Protein AF-A0A3R6MAQ9-F1 (afdb_monomer_lite)

Radius of gyration: 13.48 Å; chains: 1; bounding box: 31×31×41 Å

Structure (mmCIF, N/CA/C/O backbone):
data_AF-A0A3R6MAQ9-F1
#
_entry.id   AF-A0A3R6MAQ9-F1
#
loop_
_atom_site.group_PDB
_atom_site.id
_atom_site.type_symbol
_atom_site.label_atom_id
_atom_site.label_alt_id
_atom_site.label_comp_id
_atom_site.label_asym_id
_atom_site.label_entity_id
_atom_site.label_seq_id
_atom_site.pdbx_PDB_ins_code
_atom_site.Cartn_x
_atom_site.Cartn_y
_atom_site.Cartn_z
_atom_site.occupancy
_atom_site.B_iso_or_equiv
_atom_site.auth_seq_id
_atom_site.auth_comp_id
_atom_site.auth_asym_id
_atom_site.auth_atom_id
_atom_site.pdbx_PDB_model_num
ATOM 1 N N . MET A 1 1 ? 9.618 -20.440 3.499 1.00 37.69 1 MET A N 1
ATOM 2 C CA . MET A 1 1 ? 8.647 -19.975 2.488 1.00 37.69 1 MET A CA 1
ATOM 3 C C . MET A 1 1 ? 7.376 -19.614 3.240 1.00 37.69 1 MET A C 1
ATOM 5 O O . MET A 1 1 ? 6.671 -20.523 3.655 1.00 37.69 1 MET A O 1
ATOM 9 N N . ASN A 1 2 ? 7.142 -18.332 3.538 1.00 42.88 2 ASN A N 1
ATOM 10 C CA . ASN A 1 2 ? 5.841 -17.920 4.070 1.00 42.88 2 ASN A CA 1
ATOM 11 C C . ASN A 1 2 ? 4.861 -18.001 2.903 1.00 42.88 2 ASN A C 1
ATOM 13 O O . ASN A 1 2 ? 4.994 -17.247 1.944 1.00 42.88 2 ASN A O 1
ATOM 17 N N . ALA A 1 3 ? 3.946 -18.968 2.948 1.00 46.88 3 ALA A N 1
ATOM 18 C CA . ALA A 1 3 ? 2.815 -18.993 2.039 1.00 46.88 3 ALA A CA 1
ATOM 19 C C . ALA A 1 3 ? 2.098 -17.642 2.170 1.00 46.88 3 ALA A C 1
ATOM 21 O O . ALA A 1 3 ? 1.687 -17.281 3.275 1.00 46.88 3 ALA A O 1
ATOM 22 N N . MET A 1 4 ? 2.016 -16.874 1.078 1.00 54.97 4 MET A N 1
ATOM 23 C CA . MET A 1 4 ? 1.184 -15.672 1.029 1.00 54.97 4 MET A CA 1
ATOM 24 C C . MET A 1 4 ? -0.220 -16.096 1.457 1.00 54.97 4 MET A C 1
ATOM 26 O O . MET A 1 4 ? -0.848 -16.923 0.794 1.00 54.97 4 MET A O 1
ATOM 30 N N . GLN A 1 5 ? -0.669 -15.614 2.618 1.00 55.84 5 GLN A N 1
ATOM 31 C CA . GLN A 1 5 ? -2.039 -15.845 3.061 1.00 55.84 5 GLN A CA 1
ATOM 32 C C . GLN A 1 5 ? -2.978 -15.295 1.976 1.00 55.84 5 GLN A C 1
ATOM 34 O O . GLN A 1 5 ? -2.653 -14.260 1.385 1.00 55.84 5 GLN A O 1
ATOM 39 N N . PRO A 1 6 ? -4.100 -15.974 1.671 1.00 61.19 6 PRO A N 1
ATOM 40 C CA . PRO A 1 6 ? -5.041 -15.476 0.678 1.00 61.19 6 PRO A CA 1
ATOM 41 C C . PRO A 1 6 ? -5.466 -14.044 1.043 1.00 61.19 6 PRO A C 1
ATOM 43 O O . PRO A 1 6 ? -5.559 -13.747 2.240 1.00 61.19 6 PRO A O 1
ATOM 46 N N . PRO A 1 7 ? -5.698 -13.163 0.048 1.00 61.91 7 PRO A N 1
ATOM 47 C CA . PRO A 1 7 ? -6.156 -11.802 0.298 1.00 61.91 7 PRO A CA 1
ATOM 48 C C . PRO A 1 7 ? -7.358 -11.832 1.241 1.00 61.91 7 PRO A C 1
ATOM 50 O O . PRO A 1 7 ? -8.357 -12.492 0.950 1.00 61.91 7 PRO A O 1
ATOM 53 N N . GLN A 1 8 ? -7.221 -11.182 2.394 1.00 80.31 8 GLN A N 1
ATOM 54 C CA . GLN A 1 8 ? -8.282 -11.126 3.396 1.00 80.31 8 GLN A CA 1
ATOM 55 C C . GLN A 1 8 ? -9.209 -9.951 3.075 1.00 80.31 8 GLN A C 1
ATOM 57 O O . GLN A 1 8 ? -8.795 -8.978 2.440 1.00 80.31 8 GLN A O 1
ATOM 62 N N . SER A 1 9 ? -10.464 -10.021 3.512 1.00 90.56 9 SER A N 1
ATOM 63 C CA . SER A 1 9 ? -11.360 -8.862 3.426 1.00 90.56 9 SER A CA 1
ATOM 64 C C . SER A 1 9 ? -10.815 -7.694 4.254 1.00 90.56 9 SER A C 1
ATOM 66 O O . SER A 1 9 ? -10.080 -7.882 5.231 1.00 90.56 9 SER A O 1
ATOM 68 N N . ILE A 1 10 ? -11.176 -6.465 3.879 1.00 92.88 10 ILE A N 1
ATOM 69 C CA . ILE A 1 10 ? -10.737 -5.259 4.595 1.00 92.88 10 ILE A CA 1
ATOM 70 C C . ILE A 1 10 ? -11.161 -5.335 6.071 1.00 92.88 10 ILE A C 1
ATOM 72 O O . ILE A 1 10 ? -10.398 -4.954 6.959 1.00 92.88 10 ILE A O 1
ATOM 76 N N . GLU A 1 11 ? -12.346 -5.872 6.345 1.00 93.69 11 GLU A N 1
ATOM 77 C CA . GLU A 1 11 ? -12.922 -6.059 7.675 1.00 93.69 11 GLU A CA 1
ATOM 78 C C . GLU A 1 11 ? -12.111 -7.042 8.529 1.00 93.69 11 GLU A C 1
ATOM 80 O O . GLU A 1 11 ? -11.821 -6.750 9.690 1.00 93.69 11 GLU A O 1
ATOM 85 N N . GLU A 1 12 ? -11.689 -8.175 7.963 1.00 93.62 12 GLU A N 1
ATOM 86 C CA . GLU A 1 12 ? -10.834 -9.148 8.659 1.00 93.62 12 GLU A CA 1
ATOM 87 C C . GLU A 1 12 ? -9.467 -8.555 8.996 1.00 93.62 12 GLU A C 1
ATOM 89 O O . GLU A 1 12 ? -8.946 -8.763 10.094 1.00 93.62 12 GLU A O 1
ATOM 94 N N . ILE A 1 13 ? -8.895 -7.779 8.072 1.00 95.31 13 ILE A N 1
ATOM 95 C CA . ILE A 1 13 ? -7.618 -7.098 8.294 1.00 95.31 13 ILE A CA 1
ATOM 96 C C . ILE A 1 13 ? -7.765 -6.095 9.434 1.00 95.31 13 ILE A C 1
ATOM 98 O O . ILE A 1 13 ? -6.958 -6.123 10.360 1.00 95.31 13 ILE A O 1
ATOM 102 N N . LYS A 1 14 ? -8.816 -5.263 9.410 1.00 95.12 14 LYS A N 1
ATOM 103 C CA . LYS A 1 14 ? -9.132 -4.294 10.474 1.00 95.12 14 LYS A CA 1
ATOM 104 C C . LYS A 1 14 ? -9.257 -4.961 11.837 1.00 95.12 14 LYS A C 1
ATOM 106 O O . LYS A 1 14 ? -8.664 -4.479 12.798 1.00 95.12 14 LYS A O 1
ATOM 111 N N . ALA A 1 15 ? -9.992 -6.070 11.912 1.00 93.81 15 ALA A N 1
ATOM 112 C CA . ALA A 1 15 ? -10.178 -6.825 13.148 1.00 93.81 15 ALA A CA 1
ATOM 113 C C . ALA A 1 15 ? -8.862 -7.415 13.688 1.00 93.81 15 ALA A C 1
ATOM 115 O O . ALA A 1 15 ? -8.724 -7.610 14.894 1.00 93.81 15 ALA A O 1
ATOM 116 N N . GLY A 1 16 ? -7.892 -7.683 12.809 1.00 93.12 16 GLY A N 1
ATOM 117 C CA . GLY A 1 16 ? -6.568 -8.186 13.165 1.00 93.12 16 GLY A CA 1
ATOM 118 C C . GLY A 1 16 ? -5.528 -7.116 13.514 1.00 93.12 16 GLY A C 1
ATOM 119 O O . GLY A 1 16 ? -4.411 -7.483 13.886 1.00 93.12 16 GLY A O 1
ATOM 120 N N . LEU A 1 17 ? -5.838 -5.820 13.386 1.00 96.88 17 LEU A N 1
ATOM 121 C CA . LEU A 1 17 ? -4.889 -4.755 13.717 1.00 96.88 17 LEU A CA 1
ATOM 122 C C . LEU A 1 17 ? -4.772 -4.566 15.230 1.00 96.88 17 LEU A C 1
ATOM 124 O O . LEU A 1 17 ? -5.760 -4.533 15.961 1.00 96.88 17 LEU A O 1
ATOM 128 N N . GLU A 1 18 ? -3.543 -4.357 15.703 1.00 97.31 18 GLU A N 1
ATOM 129 C CA . GLU A 1 18 ? -3.305 -3.985 17.094 1.00 97.31 18 GLU A CA 1
ATOM 130 C C . GLU A 1 18 ? -3.995 -2.649 17.394 1.00 97.31 18 GLU A C 1
ATOM 132 O O . GLU A 1 18 ? -3.856 -1.684 16.636 1.00 97.31 18 GLU A O 1
ATOM 137 N N . THR A 1 19 ? -4.679 -2.557 18.529 1.00 96.62 19 THR A N 1
ATOM 138 C CA . THR A 1 19 ? -5.332 -1.328 18.985 1.00 96.62 19 THR A CA 1
ATOM 139 C C . THR A 1 19 ? -4.575 -0.686 20.150 1.00 96.62 19 THR A C 1
ATOM 141 O O . THR A 1 19 ? -3.642 -1.238 20.753 1.00 96.62 19 THR A O 1
ATOM 144 N N . THR A 1 20 ? -4.912 0.569 20.407 1.00 95.44 20 THR A N 1
ATOM 145 C CA . THR A 1 20 ? -4.504 1.325 21.591 1.00 95.44 20 THR A CA 1
ATOM 146 C C . THR A 1 20 ? -5.498 1.086 22.724 1.00 95.44 20 THR A C 1
ATOM 148 O O . THR A 1 20 ? -6.622 0.649 22.492 1.00 95.44 20 THR A O 1
ATOM 151 N N . GLU A 1 21 ? -5.126 1.453 23.948 1.00 92.50 21 GLU A N 1
ATOM 152 C CA . GLU A 1 21 ? -6.014 1.376 25.121 1.00 92.50 21 GLU A CA 1
ATOM 153 C C . GLU A 1 21 ? -7.313 2.186 24.953 1.00 92.50 21 GLU A C 1
ATOM 155 O O . GLU A 1 21 ? -8.321 1.886 25.580 1.00 92.50 21 GLU A O 1
ATOM 160 N N . LYS A 1 22 ? -7.306 3.195 24.070 1.00 92.44 22 LYS A N 1
ATOM 161 C CA . LYS A 1 22 ? -8.465 4.041 23.747 1.00 92.44 22 LYS A CA 1
ATOM 162 C C . LYS A 1 22 ? -9.298 3.512 22.570 1.00 92.44 22 LYS A C 1
ATOM 164 O O . LYS A 1 22 ? -10.165 4.224 22.077 1.00 92.44 22 LYS A O 1
ATOM 169 N N . GLY A 1 23 ? -9.005 2.310 22.071 1.00 90.19 23 GLY A N 1
ATOM 170 C CA . GLY A 1 23 ? -9.726 1.669 20.965 1.00 90.19 23 GLY A CA 1
ATOM 171 C C . GLY A 1 23 ? -9.315 2.114 19.556 1.00 90.19 23 GLY A C 1
ATOM 172 O O . GLY A 1 23 ? -9.725 1.485 18.587 1.00 90.19 23 GLY A O 1
ATOM 173 N N . GLY A 1 24 ? -8.475 3.144 19.406 1.00 93.62 24 GLY A N 1
ATOM 174 C CA . GLY A 1 24 ? -7.939 3.541 18.097 1.00 93.62 24 GLY A CA 1
ATOM 175 C C . GLY A 1 24 ? -6.887 2.559 17.575 1.00 93.62 24 GLY A C 1
ATOM 176 O O . GLY A 1 24 ? -6.200 1.917 18.374 1.00 93.62 24 GLY A O 1
ATOM 177 N N . VAL A 1 25 ? -6.716 2.471 16.253 1.00 97.00 25 VAL A N 1
ATOM 178 C CA . VAL A 1 25 ? -5.698 1.609 15.626 1.00 97.00 25 VAL A CA 1
ATOM 179 C C . VAL A 1 25 ? -4.297 2.062 16.032 1.00 97.00 25 VAL A C 1
ATOM 181 O O . VAL A 1 25 ? -3.933 3.242 15.950 1.00 97.00 25 VAL A O 1
ATOM 184 N N . ARG A 1 26 ? -3.482 1.112 16.496 1.00 97.69 26 ARG A N 1
ATOM 185 C CA . ARG A 1 26 ? -2.103 1.375 16.892 1.00 97.69 26 ARG A CA 1
ATOM 186 C C . ARG A 1 26 ? -1.289 1.740 15.660 1.00 97.69 26 ARG A C 1
ATOM 188 O O . ARG A 1 26 ? -1.195 0.984 14.698 1.00 97.69 26 ARG A O 1
ATOM 195 N N . GLN A 1 27 ? -0.614 2.877 15.735 1.00 97.44 27 GLN A N 1
ATOM 196 C CA . GLN A 1 27 ? 0.342 3.294 14.719 1.00 97.44 27 GLN A CA 1
ATOM 197 C C . GLN A 1 27 ? 1.621 2.465 14.893 1.00 97.44 27 GLN A C 1
ATOM 199 O O . GLN A 1 27 ? 2.538 2.902 15.582 1.00 97.44 27 GLN A O 1
ATOM 204 N N . SER A 1 28 ? 1.693 1.245 14.365 1.00 97.62 28 SER A N 1
ATOM 205 C CA . SER A 1 28 ? 2.883 0.381 14.435 1.00 97.62 28 SER A CA 1
ATOM 206 C C . SER A 1 28 ? 3.347 -0.017 13.034 1.00 97.62 28 SER A C 1
ATOM 208 O O . SER A 1 28 ? 2.538 -0.118 12.114 1.00 97.62 28 SER A O 1
ATOM 210 N N . ILE A 1 29 ? 4.655 -0.263 12.868 1.00 97.94 29 ILE A N 1
ATOM 211 C CA . ILE A 1 29 ? 5.183 -0.834 11.614 1.00 97.94 29 ILE A CA 1
ATOM 212 C C . ILE A 1 29 ? 4.503 -2.181 11.352 1.00 97.94 29 ILE A C 1
ATOM 214 O O . ILE A 1 29 ? 4.152 -2.474 10.220 1.00 97.94 29 ILE A O 1
ATOM 218 N N . ARG A 1 30 ? 4.244 -2.968 12.408 1.00 97.75 30 ARG A N 1
ATOM 219 C CA . ARG A 1 30 ? 3.547 -4.253 12.305 1.00 97.75 30 ARG A CA 1
ATOM 220 C C . ARG A 1 30 ? 2.154 -4.114 11.691 1.00 97.75 30 ARG A C 1
ATOM 222 O O . ARG A 1 30 ? 1.857 -4.856 10.768 1.00 97.75 30 ARG A O 1
ATOM 229 N N . ASN A 1 31 ? 1.339 -3.163 12.147 1.00 97.69 31 ASN A N 1
ATOM 230 C CA . ASN A 1 31 ? 0.019 -2.931 11.559 1.00 97.69 31 ASN A CA 1
ATOM 231 C C . ASN A 1 31 ? 0.119 -2.487 10.096 1.00 97.69 31 ASN A C 1
ATOM 233 O O . ASN A 1 31 ? -0.618 -2.999 9.259 1.00 97.69 31 ASN A O 1
ATOM 237 N N . CYS A 1 32 ? 1.066 -1.599 9.775 1.00 98.00 32 CYS A N 1
ATOM 238 C CA . CYS A 1 32 ? 1.309 -1.188 8.391 1.00 98.00 32 CYS A CA 1
ATOM 239 C C . CYS A 1 32 ? 1.702 -2.391 7.515 1.00 98.00 32 CYS A C 1
ATOM 241 O O . CYS A 1 32 ? 1.145 -2.569 6.437 1.00 98.00 32 CYS A O 1
ATOM 243 N N . LEU A 1 33 ? 2.603 -3.256 7.996 1.00 97.44 33 LEU A N 1
ATOM 244 C CA . LEU A 1 33 ? 3.002 -4.490 7.311 1.00 97.44 33 LEU A CA 1
ATOM 245 C C . LEU A 1 33 ? 1.820 -5.431 7.093 1.00 97.44 33 LEU A C 1
ATOM 247 O O . LEU A 1 33 ? 1.646 -5.917 5.982 1.00 97.44 33 LEU A O 1
ATOM 251 N N . THR A 1 34 ? 0.992 -5.656 8.118 1.00 96.62 34 THR A N 1
ATOM 252 C CA . THR A 1 34 ? -0.209 -6.493 7.997 1.00 96.62 34 THR A CA 1
ATOM 253 C C . THR A 1 34 ? -1.106 -5.994 6.869 1.00 96.62 34 THR A C 1
ATOM 255 O O . THR A 1 34 ? -1.552 -6.800 6.057 1.00 96.62 34 THR A O 1
ATOM 258 N N . VAL A 1 35 ? -1.326 -4.678 6.772 1.00 97.12 35 VAL A N 1
ATOM 259 C CA . VAL A 1 35 ? -2.103 -4.092 5.674 1.00 97.12 35 VAL A CA 1
ATOM 260 C C . VAL A 1 35 ? -1.403 -4.321 4.334 1.00 97.12 35 VAL A C 1
ATOM 262 O O . VAL A 1 35 ? -1.982 -4.956 3.461 1.00 97.12 35 VAL A O 1
ATOM 265 N N . PHE A 1 36 ? -0.139 -3.920 4.173 1.00 96.44 36 PHE A N 1
ATOM 266 C CA . PHE A 1 36 ? 0.577 -4.095 2.901 1.00 96.44 36 PHE A CA 1
ATOM 267 C C . PHE A 1 36 ? 0.713 -5.554 2.449 1.00 96.44 36 PHE A C 1
ATOM 269 O O . PHE A 1 36 ? 0.842 -5.800 1.255 1.00 96.44 36 PHE A O 1
ATOM 276 N N . GLN A 1 37 ? 0.701 -6.522 3.367 1.00 95.00 37 GLN A N 1
ATOM 277 C CA . GLN A 1 37 ? 0.832 -7.943 3.043 1.00 95.00 37 GLN A CA 1
ATOM 278 C C . GLN A 1 37 ? -0.509 -8.623 2.752 1.00 95.00 37 GLN A C 1
ATOM 280 O O . GLN A 1 37 ? -0.529 -9.603 2.007 1.00 95.00 37 GLN A O 1
ATOM 285 N N . ARG A 1 38 ? -1.618 -8.150 3.331 1.00 94.81 38 ARG A N 1
ATOM 286 C CA . ARG A 1 38 ? -2.905 -8.870 3.297 1.00 94.81 38 ARG A CA 1
ATOM 287 C C . ARG A 1 38 ? -4.019 -8.145 2.566 1.00 94.81 38 ARG A C 1
ATOM 289 O O . ARG A 1 38 ? -4.958 -8.804 2.127 1.00 94.81 38 ARG A O 1
ATOM 296 N N . ASP A 1 39 ? -3.916 -6.826 2.442 1.00 95.56 39 ASP A N 1
ATOM 297 C CA . ASP A 1 39 ? -4.893 -6.014 1.729 1.00 95.56 39 ASP A CA 1
ATOM 298 C C . ASP A 1 39 ? -4.971 -6.455 0.256 1.00 95.56 39 ASP A C 1
ATOM 300 O O . ASP A 1 39 ? -3.934 -6.626 -0.393 1.00 95.56 39 ASP A O 1
ATOM 304 N N . PRO A 1 40 ? -6.177 -6.659 -0.296 1.00 92.69 40 PRO A N 1
ATOM 305 C CA . PRO A 1 40 ? -6.335 -7.173 -1.654 1.00 92.69 40 PRO A CA 1
ATOM 306 C C . PRO A 1 40 ? -5.746 -6.233 -2.716 1.00 92.69 40 PRO A C 1
ATOM 308 O O . PRO A 1 40 ? -5.177 -6.684 -3.717 1.00 92.69 40 PRO A O 1
ATOM 311 N N . LEU A 1 41 ? -5.819 -4.925 -2.481 1.00 93.75 41 LEU A N 1
ATOM 312 C CA . LEU A 1 41 ? -5.287 -3.892 -3.354 1.00 93.75 41 LEU A CA 1
ATOM 313 C C . LEU A 1 41 ? -3.769 -3.762 -3.213 1.00 93.75 41 LEU A C 1
ATOM 315 O O . LEU A 1 41 ? -3.089 -3.637 -4.222 1.00 93.75 41 LEU A O 1
ATOM 319 N N . LEU A 1 42 ? -3.207 -3.869 -2.009 1.00 95.25 42 LEU A N 1
ATOM 320 C CA . LEU A 1 42 ? -1.793 -3.575 -1.738 1.00 95.25 42 LEU A CA 1
ATOM 321 C C . LEU A 1 42 ? -0.881 -4.810 -1.690 1.00 95.25 42 LEU A C 1
ATOM 323 O O . LEU A 1 42 ? 0.312 -4.683 -1.960 1.00 95.25 42 LEU A O 1
ATOM 327 N N . SER A 1 43 ? -1.414 -6.006 -1.422 1.00 94.50 43 SER A N 1
ATOM 328 C CA . SER A 1 43 ? -0.625 -7.241 -1.273 1.00 94.50 43 SER A CA 1
ATOM 329 C C . SER A 1 43 ? 0.189 -7.573 -2.523 1.00 94.50 43 SER A C 1
ATOM 331 O O . SER A 1 43 ? -0.368 -7.820 -3.593 1.00 94.50 43 SER A O 1
ATOM 333 N N . GLY A 1 44 ? 1.518 -7.540 -2.410 1.00 93.62 44 GLY A N 1
ATOM 334 C CA . GLY A 1 44 ? 2.426 -7.744 -3.544 1.00 93.62 44 GLY A CA 1
ATOM 335 C C . GLY A 1 44 ? 2.435 -6.593 -4.559 1.00 93.62 44 GLY A C 1
ATOM 336 O O . GLY A 1 44 ? 2.910 -6.774 -5.675 1.00 93.62 44 GLY A O 1
ATOM 337 N N . ALA A 1 45 ? 1.889 -5.419 -4.217 1.00 95.75 45 ALA A N 1
ATOM 338 C CA . ALA A 1 45 ? 1.872 -4.270 -5.123 1.00 95.75 45 ALA A CA 1
ATOM 339 C C . ALA A 1 45 ? 3.226 -3.598 -5.241 1.00 95.75 45 ALA A C 1
ATOM 341 O O . ALA A 1 45 ? 3.529 -3.046 -6.290 1.00 95.75 45 ALA A O 1
ATOM 342 N N . ILE A 1 46 ? 3.988 -3.587 -4.151 1.00 96.81 46 ILE A N 1
ATOM 343 C CA . ILE A 1 46 ? 5.219 -2.818 -4.033 1.00 96.81 46 ILE A CA 1
ATOM 344 C C . ILE A 1 46 ? 6.390 -3.788 -4.026 1.00 96.81 46 ILE A C 1
ATOM 346 O O . ILE A 1 46 ? 6.428 -4.707 -3.205 1.00 96.81 46 ILE A O 1
ATOM 350 N N . ALA A 1 47 ? 7.342 -3.555 -4.922 1.00 97.62 47 ALA A N 1
ATOM 351 C CA . ALA A 1 47 ? 8.522 -4.378 -5.119 1.00 97.62 47 ALA A CA 1
ATOM 352 C C . ALA A 1 47 ? 9.767 -3.507 -5.276 1.00 97.62 47 ALA A C 1
ATOM 354 O O . ALA A 1 47 ? 9.710 -2.401 -5.809 1.00 97.62 47 ALA A O 1
ATOM 355 N N . TYR A 1 48 ? 10.904 -3.991 -4.795 1.00 98.06 48 TYR A N 1
ATOM 356 C CA . TYR A 1 48 ? 12.187 -3.330 -4.979 1.00 98.06 48 TYR A CA 1
ATOM 357 C C . TYR A 1 48 ? 12.840 -3.814 -6.276 1.00 98.06 48 TYR A C 1
ATOM 359 O O . TYR A 1 48 ? 13.098 -5.004 -6.436 1.00 98.06 48 TYR A O 1
ATOM 367 N N . ASN A 1 49 ? 13.098 -2.883 -7.186 1.00 97.31 49 ASN A N 1
ATOM 368 C CA . ASN A 1 49 ? 13.782 -3.113 -8.448 1.00 97.31 49 ASN A CA 1
ATOM 369 C C . ASN A 1 49 ? 15.293 -3.022 -8.227 1.00 97.31 49 ASN A C 1
ATOM 371 O O . ASN A 1 49 ? 15.839 -1.928 -8.037 1.00 97.31 49 ASN A O 1
ATOM 375 N N . ILE A 1 50 ? 15.967 -4.172 -8.269 1.00 96.56 50 ILE A N 1
ATOM 376 C CA . ILE A 1 50 ? 17.407 -4.264 -7.989 1.00 96.56 50 ILE A CA 1
ATOM 377 C C . ILE A 1 50 ? 18.270 -3.616 -9.079 1.00 96.56 50 ILE A C 1
ATOM 379 O O . ILE A 1 50 ? 19.421 -3.276 -8.819 1.00 96.56 50 ILE A O 1
ATOM 383 N N . LEU A 1 51 ? 17.739 -3.452 -10.295 1.00 96.88 51 LEU A N 1
ATOM 384 C CA . LEU A 1 51 ? 18.477 -2.892 -11.429 1.00 96.88 51 LEU A CA 1
ATOM 385 C C . LEU A 1 51 ? 18.528 -1.366 -11.375 1.00 96.88 51 LEU A C 1
ATOM 387 O O . LEU A 1 51 ? 19.512 -0.766 -11.803 1.00 96.88 51 LEU A O 1
ATOM 391 N N . THR A 1 52 ? 17.467 -0.738 -10.869 1.00 96.06 52 THR A N 1
ATOM 392 C CA . THR A 1 52 ? 17.361 0.726 -10.804 1.00 96.06 52 THR A CA 1
ATOM 393 C C . THR A 1 52 ? 17.538 1.296 -9.403 1.00 96.06 52 THR A C 1
ATOM 395 O O . THR A 1 52 ? 17.538 2.517 -9.272 1.00 96.06 52 THR A O 1
ATOM 398 N N . ASP A 1 53 ? 17.635 0.444 -8.376 1.00 95.56 53 ASP A N 1
ATOM 399 C CA . ASP A 1 53 ? 17.642 0.835 -6.958 1.00 95.56 53 ASP A CA 1
ATOM 400 C C . ASP A 1 53 ? 16.407 1.685 -6.591 1.00 95.56 53 ASP A C 1
ATOM 402 O O . ASP A 1 53 ? 16.483 2.744 -5.966 1.00 95.56 53 ASP A O 1
ATOM 406 N N . ARG A 1 54 ? 15.227 1.255 -7.061 1.00 96.25 54 ARG A N 1
ATOM 407 C CA . ARG A 1 54 ? 13.949 1.960 -6.847 1.00 96.25 54 ARG A CA 1
ATOM 408 C C . ARG A 1 54 ? 12.888 1.024 -6.306 1.00 96.25 54 ARG A C 1
ATOM 410 O O . ARG A 1 54 ? 12.948 -0.186 -6.490 1.00 96.25 54 ARG A O 1
ATOM 417 N N . LYS A 1 55 ? 11.892 1.605 -5.641 1.00 97.56 55 LYS A N 1
ATOM 418 C CA . LYS A 1 55 ? 10.657 0.902 -5.296 1.00 97.56 55 LYS A CA 1
ATOM 419 C C . LYS A 1 55 ? 9.670 1.127 -6.432 1.00 97.56 55 LYS A C 1
ATOM 421 O O . LYS A 1 55 ? 9.413 2.273 -6.789 1.00 97.56 55 LYS A O 1
ATOM 426 N N . ASP A 1 56 ? 9.115 0.054 -6.959 1.00 97.50 56 ASP A N 1
ATOM 427 C CA . ASP A 1 56 ? 8.105 0.082 -8.002 1.00 97.50 56 ASP A CA 1
ATOM 428 C C . ASP A 1 56 ? 6.766 -0.372 -7.435 1.00 97.50 56 ASP A C 1
ATOM 430 O O . ASP A 1 56 ? 6.697 -1.236 -6.560 1.00 97.50 56 ASP A O 1
ATOM 434 N N . ILE A 1 57 ? 5.693 0.199 -7.969 1.00 96.62 57 ILE A N 1
ATOM 435 C CA . ILE A 1 57 ? 4.345 -0.332 -7.811 1.00 96.62 57 ILE A CA 1
ATOM 436 C C . ILE A 1 57 ? 4.041 -1.122 -9.089 1.00 96.62 57 ILE A C 1
ATOM 438 O O . ILE A 1 57 ? 3.865 -0.546 -10.166 1.00 96.62 57 ILE A O 1
ATOM 442 N N . ILE A 1 58 ? 4.029 -2.446 -8.956 1.00 94.69 58 ILE A N 1
ATOM 443 C CA . ILE A 1 58 ? 4.019 -3.430 -10.048 1.00 94.69 58 ILE A CA 1
ATOM 444 C C . ILE A 1 58 ? 2.623 -3.976 -10.372 1.00 94.69 58 ILE A C 1
ATOM 446 O O . ILE A 1 58 ? 2.473 -4.808 -11.264 1.00 94.69 58 ILE A O 1
ATOM 450 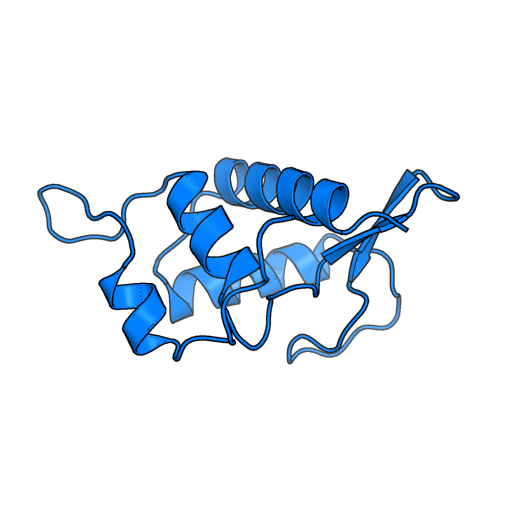N N . LYS A 1 59 ? 1.586 -3.504 -9.670 1.00 92.56 59 LYS A N 1
ATOM 451 C CA . LYS A 1 59 ? 0.185 -3.818 -9.974 1.00 92.56 59 LYS A CA 1
ATOM 452 C C . LYS A 1 59 ? -0.714 -2.587 -9.807 1.00 92.56 59 LYS A C 1
ATOM 454 O O . LYS A 1 59 ? -0.336 -1.656 -9.096 1.00 92.56 59 LYS A O 1
ATOM 459 N N . PRO A 1 60 ? -1.906 -2.564 -10.426 1.00 91.31 60 PRO A N 1
ATOM 460 C CA . PRO A 1 60 ? -2.863 -1.479 -10.230 1.00 91.31 60 PRO A CA 1
ATOM 461 C C . PRO A 1 60 ? -3.331 -1.395 -8.770 1.00 91.31 60 PRO A C 1
ATOM 463 O O . PRO A 1 60 ? -3.770 -2.396 -8.208 1.00 91.31 60 PRO A O 1
ATOM 466 N N . ILE A 1 61 ? -3.276 -0.196 -8.180 1.00 91.50 61 ILE A N 1
ATOM 467 C CA . ILE A 1 61 ? -3.685 0.067 -6.786 1.00 91.50 61 ILE A CA 1
ATOM 468 C C . ILE A 1 61 ? -4.812 1.108 -6.674 1.00 91.50 61 ILE A C 1
ATOM 470 O O . ILE A 1 61 ? -4.890 1.867 -5.718 1.00 91.50 61 ILE A O 1
ATOM 474 N N . GLY A 1 62 ? -5.703 1.146 -7.669 1.00 87.19 62 GLY A N 1
ATOM 475 C CA . GLY A 1 62 ? -6.959 1.908 -7.608 1.00 87.19 62 GLY A CA 1
ATOM 476 C C . GLY A 1 62 ? -6.878 3.381 -8.022 1.00 87.19 62 GLY A C 1
ATOM 477 O O . GLY A 1 62 ? -7.918 3.988 -8.258 1.00 87.19 62 GLY A O 1
ATOM 478 N N . PHE A 1 63 ? -5.680 3.943 -8.194 1.00 89.88 63 PHE A N 1
ATOM 479 C CA . PHE A 1 63 ? -5.480 5.287 -8.743 1.00 89.88 63 PHE A CA 1
ATOM 480 C C . PHE A 1 63 ? -4.620 5.275 -10.011 1.00 89.88 63 PHE A C 1
ATOM 482 O O . PHE A 1 63 ? -3.860 4.337 -10.268 1.00 89.88 63 PHE A O 1
ATOM 489 N N . HIS A 1 64 ? -4.783 6.313 -10.835 1.00 89.56 64 HIS A N 1
ATOM 490 C CA . HIS A 1 64 ? -4.071 6.447 -12.102 1.00 89.56 64 HIS A CA 1
ATOM 491 C C . HIS A 1 64 ? -2.593 6.783 -11.877 1.00 89.56 64 HIS A C 1
ATOM 493 O O . HIS A 1 64 ? -2.262 7.596 -11.015 1.00 89.56 64 HIS A O 1
ATOM 499 N N . ARG A 1 65 ? -1.715 6.163 -12.671 1.00 93.00 65 ARG A N 1
ATOM 500 C CA . ARG A 1 65 ? -0.261 6.324 -12.594 1.00 93.00 65 ARG A CA 1
ATOM 501 C C . ARG A 1 65 ? 0.340 6.343 -13.993 1.00 93.00 65 ARG A C 1
ATOM 503 O O . ARG A 1 65 ? -0.080 5.574 -14.853 1.00 93.00 65 ARG A O 1
ATOM 510 N N . GLU A 1 66 ? 1.359 7.175 -14.179 1.00 87.9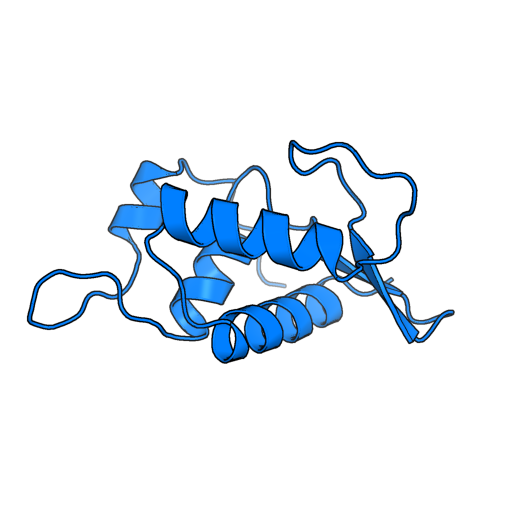4 66 GLU A N 1
ATOM 511 C CA . GLU A 1 66 ? 2.089 7.311 -15.449 1.00 87.94 66 GLU A CA 1
ATOM 512 C C . GLU A 1 66 ? 3.408 6.519 -15.475 1.00 87.94 66 GLU A C 1
ATOM 514 O O . GLU A 1 66 ? 3.984 6.292 -16.535 1.00 87.94 66 GLU A O 1
ATOM 519 N N . SER A 1 67 ? 3.902 6.097 -14.308 1.00 91.94 67 SER A N 1
ATOM 520 C CA . SER A 1 67 ? 5.195 5.429 -14.133 1.00 91.94 67 SER A CA 1
ATOM 521 C C . SER A 1 67 ? 5.060 4.228 -13.207 1.00 91.94 67 SER A C 1
ATOM 523 O O . SER A 1 67 ? 4.186 4.201 -12.345 1.00 91.94 67 SER A O 1
ATOM 525 N N . THR A 1 68 ? 5.941 3.240 -13.358 1.00 93.44 68 THR A N 1
ATOM 526 C CA . THR A 1 68 ? 6.052 2.107 -12.430 1.00 93.44 68 THR A CA 1
ATOM 527 C C . THR A 1 68 ? 6.712 2.521 -11.119 1.00 93.44 68 THR A C 1
ATOM 529 O O . THR A 1 68 ? 6.250 2.101 -10.057 1.00 93.44 68 THR A O 1
ATOM 532 N N . ALA A 1 69 ? 7.711 3.405 -11.175 1.00 96.50 69 ALA A N 1
ATOM 533 C CA . ALA A 1 69 ? 8.455 3.868 -10.008 1.00 96.50 69 ALA A CA 1
ATOM 534 C C . ALA A 1 69 ? 7.553 4.628 -9.030 1.00 96.50 69 ALA A C 1
ATOM 536 O O . ALA A 1 69 ? 6.844 5.560 -9.419 1.00 96.50 69 ALA A O 1
ATOM 537 N N . LEU A 1 70 ? 7.598 4.217 -7.764 1.00 96.38 70 LEU A N 1
ATOM 538 C CA . LEU A 1 70 ? 6.897 4.862 -6.661 1.00 96.38 70 LEU A CA 1
ATOM 539 C C . LEU A 1 70 ? 7.416 6.296 -6.493 1.00 96.38 70 LEU A C 1
ATOM 541 O O . LEU A 1 70 ? 8.622 6.520 -6.386 1.00 96.38 70 LEU A O 1
ATOM 545 N N . ASN A 1 71 ? 6.498 7.259 -6.485 1.00 95.38 71 ASN A N 1
ATOM 546 C CA . ASN A 1 71 ? 6.790 8.687 -6.363 1.00 95.38 71 ASN A CA 1
ATOM 547 C C . ASN A 1 71 ? 5.984 9.353 -5.229 1.00 95.38 71 ASN A C 1
ATOM 549 O O . ASN A 1 71 ? 5.137 8.728 -4.590 1.00 95.38 71 ASN A O 1
ATOM 553 N N . ASP A 1 72 ? 6.220 10.646 -5.004 1.00 95.12 72 ASP A N 1
ATOM 554 C CA . ASP A 1 72 ? 5.577 11.416 -3.930 1.00 95.12 72 ASP A CA 1
ATOM 555 C C . ASP A 1 72 ? 4.047 11.493 -4.053 1.00 95.12 72 ASP A C 1
ATOM 557 O O . ASP A 1 72 ? 3.340 11.578 -3.049 1.00 95.12 72 ASP A O 1
ATOM 561 N N . THR A 1 73 ? 3.511 11.475 -5.276 1.00 95.25 73 THR A N 1
ATOM 562 C CA . THR A 1 73 ? 2.060 11.462 -5.510 1.00 95.25 73 THR A CA 1
ATOM 563 C C . THR A 1 73 ? 1.474 10.107 -5.131 1.00 95.25 73 THR A C 1
ATOM 565 O O . THR A 1 73 ? 0.462 10.060 -4.433 1.00 95.25 73 THR A O 1
ATOM 568 N N . ASP A 1 74 ? 2.141 9.014 -5.508 1.00 95.06 74 ASP A N 1
ATOM 569 C CA . ASP A 1 74 ? 1.749 7.662 -5.098 1.00 95.06 74 ASP A CA 1
ATOM 570 C C . ASP A 1 74 ? 1.754 7.531 -3.571 1.00 95.06 74 ASP A C 1
ATOM 572 O O . ASP A 1 74 ? 0.820 6.982 -2.990 1.00 95.06 74 ASP A O 1
ATOM 576 N N . MET A 1 75 ? 2.774 8.091 -2.910 1.00 95.56 75 MET A N 1
ATOM 577 C CA . MET A 1 75 ? 2.865 8.112 -1.451 1.00 95.56 75 MET A CA 1
ATOM 578 C C . MET A 1 75 ? 1.682 8.834 -0.809 1.00 95.56 75 MET A C 1
ATOM 580 O O . MET A 1 75 ? 1.102 8.309 0.137 1.00 95.56 75 MET A O 1
ATOM 584 N N . LYS A 1 76 ? 1.257 9.986 -1.340 1.00 96.06 76 LYS A N 1
ATOM 585 C CA . LYS A 1 76 ? 0.073 10.703 -0.833 1.00 96.06 76 LYS A CA 1
ATOM 586 C C . LYS A 1 76 ? -1.205 9.878 -0.969 1.00 96.06 76 LYS A C 1
ATOM 588 O O . LYS A 1 76 ? -1.989 9.834 -0.026 1.00 96.06 76 LYS A O 1
ATOM 593 N N . TYR A 1 77 ? -1.404 9.201 -2.100 1.00 96.44 77 TYR A N 1
ATOM 594 C CA . TYR A 1 77 ? -2.569 8.331 -2.283 1.00 96.44 77 TYR A CA 1
ATOM 595 C C . TYR A 1 77 ? -2.532 7.099 -1.374 1.00 96.44 77 TYR A C 1
ATOM 597 O O . TYR A 1 77 ? -3.564 6.721 -0.826 1.00 96.44 77 TYR A O 1
ATOM 605 N N . LEU A 1 78 ? -1.357 6.499 -1.161 1.00 96.31 78 LEU A N 1
ATOM 606 C CA . LEU A 1 78 ? -1.189 5.401 -0.206 1.00 96.31 78 LEU A CA 1
ATOM 607 C C . LEU A 1 78 ? -1.496 5.850 1.226 1.00 96.31 78 LEU A C 1
ATOM 609 O O . LEU A 1 78 ? -2.206 5.146 1.938 1.00 96.31 78 LEU A O 1
ATOM 613 N N . LEU A 1 79 ? -1.001 7.020 1.641 1.00 97.25 79 LEU A N 1
ATOM 614 C CA . LEU A 1 79 ? -1.298 7.595 2.955 1.00 97.25 79 LEU A CA 1
ATOM 615 C C . LEU A 1 79 ? -2.801 7.837 3.127 1.00 97.25 79 LEU A C 1
ATOM 617 O O . LEU A 1 79 ? -3.363 7.393 4.123 1.00 97.25 79 LEU A O 1
ATOM 621 N N . LEU A 1 80 ? -3.451 8.454 2.135 1.00 97.25 80 LEU A N 1
ATOM 622 C CA . LEU A 1 80 ? -4.896 8.693 2.148 1.00 97.25 80 LEU A CA 1
ATOM 623 C C . LEU A 1 80 ? -5.681 7.382 2.275 1.00 97.25 80 LEU A C 1
ATOM 625 O O . LEU A 1 80 ? -6.541 7.255 3.142 1.00 97.25 80 LEU A O 1
ATOM 629 N N . TYR A 1 81 ? -5.343 6.377 1.464 1.00 97.38 81 TYR A N 1
ATOM 630 C CA . TYR A 1 81 ? -6.000 5.072 1.507 1.00 97.38 81 TYR A CA 1
ATOM 631 C C . TYR A 1 81 ? -5.848 4.392 2.874 1.00 97.38 81 TYR A C 1
ATOM 633 O O . TYR A 1 81 ? -6.814 3.850 3.413 1.00 97.38 81 TYR A O 1
ATOM 641 N N . LEU A 1 82 ? -4.645 4.420 3.453 1.00 97.62 82 LEU A N 1
ATOM 642 C CA . LEU A 1 82 ? -4.362 3.826 4.760 1.00 97.62 82 LEU A CA 1
ATOM 643 C C . LEU A 1 82 ? -5.058 4.569 5.906 1.00 97.62 82 LEU A C 1
ATOM 645 O O . LEU A 1 82 ? -5.495 3.930 6.867 1.00 97.62 82 LEU A O 1
ATOM 649 N N . GLU A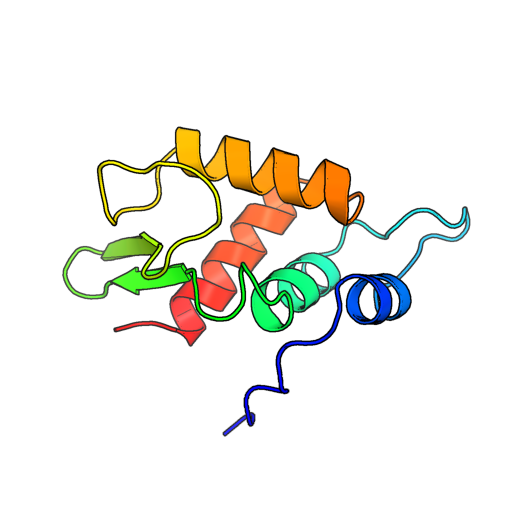 1 83 ? -5.187 5.888 5.801 1.00 97.38 83 GLU A N 1
ATOM 650 C CA . GLU A 1 83 ? -5.917 6.719 6.751 1.00 97.38 83 GLU A CA 1
ATOM 651 C C . GLU A 1 83 ? -7.417 6.419 6.705 1.00 97.38 83 GLU A C 1
ATOM 653 O O . GLU A 1 83 ? -7.988 6.021 7.721 1.00 97.38 83 GLU A O 1
ATOM 658 N N . GLU A 1 84 ? -8.044 6.537 5.534 1.00 97.12 84 GLU A N 1
ATOM 659 C CA . GLU A 1 84 ? -9.490 6.350 5.368 1.00 97.12 84 GLU A CA 1
ATOM 660 C C . GLU A 1 84 ? -9.914 4.903 5.622 1.00 97.12 84 GLU A C 1
ATOM 662 O O . GLU A 1 84 ? -10.953 4.637 6.233 1.00 97.12 84 GLU A O 1
ATOM 667 N N . THR A 1 85 ? -9.093 3.948 5.181 1.00 97.06 85 THR A N 1
ATOM 668 C CA . THR A 1 85 ? -9.426 2.533 5.308 1.00 97.06 85 THR A CA 1
ATOM 669 C C . THR A 1 85 ? -9.066 2.024 6.691 1.00 97.06 85 THR A C 1
ATOM 671 O O . THR A 1 85 ? -9.920 1.428 7.331 1.00 97.06 85 THR A O 1
ATOM 674 N N . TYR A 1 86 ? -7.849 2.252 7.189 1.00 97.31 86 TYR A N 1
ATOM 675 C CA . TYR A 1 86 ? -7.320 1.571 8.380 1.00 97.31 86 TYR A CA 1
ATOM 676 C C . TYR A 1 86 ? -7.004 2.497 9.560 1.00 97.31 86 TYR A C 1
ATOM 678 O O . TYR A 1 86 ? -6.611 2.007 10.619 1.00 97.31 86 TYR A O 1
ATOM 686 N N . GLY A 1 87 ? -7.149 3.816 9.418 1.00 97.19 87 GLY A N 1
ATOM 687 C CA . GLY A 1 87 ? -6.766 4.780 10.451 1.00 97.19 87 GLY A CA 1
ATOM 688 C C . GLY A 1 87 ? -5.256 4.833 10.711 1.00 97.19 87 GLY A C 1
ATOM 689 O O . GLY A 1 87 ? -4.832 5.195 11.811 1.00 97.19 87 GLY A O 1
ATOM 690 N N . LEU A 1 88 ? -4.427 4.427 9.744 1.00 97.94 88 LEU A N 1
ATOM 691 C CA . LEU A 1 88 ? -2.966 4.486 9.831 1.00 97.94 88 LEU A CA 1
ATOM 692 C C . LEU A 1 88 ? -2.469 5.796 9.210 1.00 97.94 88 LEU A C 1
ATOM 694 O O . LEU A 1 88 ? -2.597 5.999 8.012 1.00 97.94 88 LEU A O 1
ATOM 698 N N . THR A 1 89 ? -1.875 6.666 10.025 1.00 96.81 89 THR A N 1
ATOM 699 C CA . THR A 1 89 ? -1.498 8.042 9.643 1.00 96.81 89 THR A CA 1
ATOM 700 C C . THR A 1 89 ? -0.022 8.356 9.879 1.00 96.81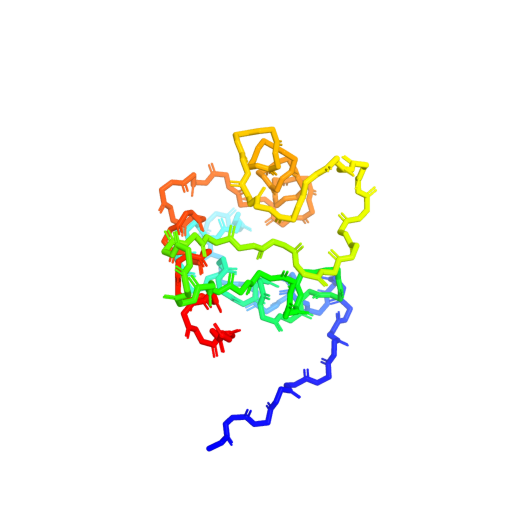 89 THR A C 1
ATOM 702 O O . THR A 1 89 ? 0.478 9.407 9.484 1.00 96.81 89 THR A O 1
ATOM 705 N N . ASN A 1 90 ? 0.721 7.464 10.541 1.00 97.44 90 ASN A N 1
ATOM 706 C CA . ASN A 1 90 ? 2.134 7.700 10.822 1.00 97.44 90 ASN A CA 1
ATOM 707 C C . ASN A 1 90 ? 3.012 7.406 9.596 1.00 97.44 90 ASN A C 1
ATOM 709 O O . ASN A 1 90 ? 3.480 6.281 9.415 1.00 97.44 90 ASN A O 1
ATOM 713 N N . GLU A 1 91 ? 3.290 8.444 8.809 1.00 96.50 91 GLU A N 1
ATOM 714 C CA . GLU A 1 91 ? 4.066 8.373 7.566 1.00 96.50 91 GLU A CA 1
ATOM 715 C C . GLU A 1 91 ? 5.405 7.641 7.724 1.00 96.50 91 GLU A C 1
ATOM 717 O O . GLU A 1 91 ? 5.698 6.723 6.966 1.00 96.50 91 GLU A O 1
ATOM 722 N N . LYS A 1 92 ? 6.181 7.939 8.775 1.00 97.38 92 LYS A N 1
ATOM 723 C CA . LYS A 1 92 ? 7.470 7.267 9.016 1.00 97.38 92 LYS A CA 1
ATOM 724 C C . LYS A 1 92 ? 7.319 5.751 9.184 1.00 97.38 92 LYS A C 1
ATOM 726 O O . LYS A 1 92 ? 8.200 4.992 8.789 1.00 97.38 92 LYS A O 1
ATOM 731 N N . LYS A 1 93 ? 6.247 5.272 9.818 1.00 98.00 93 LYS A N 1
ATOM 732 C CA . LYS A 1 93 ? 6.008 3.827 9.996 1.00 98.00 93 LYS A CA 1
ATOM 733 C C . LYS A 1 93 ? 5.515 3.176 8.709 1.00 98.00 93 LYS A C 1
ATOM 735 O O . LYS A 1 93 ? 5.886 2.034 8.447 1.00 98.00 93 LYS A O 1
ATOM 740 N N . ILE A 1 94 ? 4.736 3.913 7.925 1.00 98.06 94 ILE A N 1
ATOM 741 C CA . ILE A 1 94 ? 4.244 3.495 6.613 1.00 98.06 94 ILE A CA 1
ATOM 742 C C . ILE A 1 94 ? 5.415 3.362 5.634 1.00 98.06 94 ILE A C 1
ATOM 744 O O . ILE A 1 94 ? 5.567 2.302 5.039 1.00 98.06 94 ILE A O 1
ATOM 748 N N . ASP A 1 95 ? 6.303 4.353 5.553 1.00 97.69 95 ASP A N 1
ATOM 749 C CA . ASP A 1 95 ? 7.501 4.309 4.702 1.00 97.69 95 ASP A CA 1
ATOM 750 C C . ASP A 1 95 ? 8.428 3.133 5.062 1.00 97.69 95 ASP A C 1
ATOM 752 O O . ASP A 1 95 ? 8.848 2.367 4.193 1.00 97.69 95 ASP A O 1
ATOM 756 N N . ASN A 1 96 ? 8.657 2.896 6.360 1.00 98.12 96 ASN A N 1
ATOM 757 C CA . ASN A 1 96 ? 9.407 1.719 6.810 1.00 98.12 96 ASN A CA 1
ATOM 758 C C . ASN A 1 96 ? 8.743 0.404 6.367 1.00 98.12 96 ASN A C 1
ATOM 760 O O . ASN A 1 96 ? 9.432 -0.514 5.924 1.00 98.12 96 ASN A O 1
ATOM 764 N N . ALA A 1 97 ? 7.417 0.297 6.482 1.00 98.06 97 ALA A N 1
ATOM 765 C CA . ALA A 1 97 ? 6.689 -0.891 6.048 1.00 98.06 97 ALA A CA 1
ATOM 766 C C . ALA A 1 97 ? 6.777 -1.088 4.527 1.00 98.06 97 ALA A C 1
ATOM 768 O O . ALA A 1 97 ? 7.046 -2.205 4.092 1.00 98.06 97 ALA A O 1
ATOM 769 N N . ILE A 1 98 ? 6.645 -0.013 3.742 1.00 97.50 98 ILE A N 1
ATOM 770 C CA . ILE A 1 98 ? 6.846 0.000 2.284 1.00 97.50 98 ILE A CA 1
ATOM 771 C C . ILE A 1 98 ? 8.242 -0.517 1.930 1.00 97.50 98 ILE A C 1
ATOM 773 O O . ILE A 1 98 ? 8.375 -1.375 1.062 1.00 97.50 98 ILE A O 1
ATOM 777 N N . GLY A 1 99 ? 9.286 -0.038 2.613 1.00 97.44 99 GLY A N 1
ATOM 778 C CA . GLY A 1 99 ? 10.657 -0.504 2.399 1.00 97.44 99 GLY A CA 1
ATOM 779 C C . GLY A 1 99 ? 10.830 -2.001 2.661 1.00 97.44 99 GLY A C 1
ATOM 780 O O . GLY A 1 99 ? 11.458 -2.695 1.862 1.00 97.44 99 GLY A O 1
ATOM 781 N N . ILE A 1 100 ? 10.232 -2.509 3.741 1.00 97.94 100 ILE A N 1
ATOM 782 C CA . ILE A 1 100 ? 10.283 -3.934 4.092 1.00 97.94 100 ILE A CA 1
ATOM 783 C C . ILE A 1 100 ? 9.568 -4.780 3.032 1.00 97.94 100 ILE A C 1
ATOM 785 O O . ILE A 1 100 ? 10.185 -5.697 2.494 1.00 97.94 100 ILE A O 1
ATOM 789 N N . VAL A 1 101 ? 8.314 -4.463 2.681 1.00 96.88 101 VAL A N 1
ATOM 790 C CA . VAL A 1 101 ? 7.556 -5.267 1.701 1.00 96.88 101 VAL A CA 1
ATOM 791 C C . VAL A 1 101 ? 8.150 -5.174 0.299 1.00 96.88 101 VAL A C 1
ATOM 793 O O . VAL A 1 101 ? 8.197 -6.177 -0.406 1.00 96.88 101 VAL A O 1
ATOM 796 N N . ALA A 1 102 ? 8.679 -4.011 -0.091 1.00 97.38 102 ALA A N 1
ATOM 797 C CA . ALA A 1 102 ? 9.377 -3.863 -1.362 1.00 97.38 102 ALA A CA 1
ATOM 798 C C . ALA A 1 102 ? 10.583 -4.808 -1.429 1.00 97.38 102 ALA A C 1
ATOM 800 O O . ALA A 1 102 ? 10.762 -5.511 -2.421 1.00 97.38 102 ALA A O 1
ATOM 801 N N . ASN A 1 103 ? 11.385 -4.864 -0.362 1.00 96.88 103 ASN A N 1
ATOM 802 C CA . ASN A 1 103 ? 12.543 -5.751 -0.285 1.00 96.88 103 ASN A CA 1
ATOM 803 C C . ASN A 1 103 ? 12.155 -7.242 -0.236 1.00 96.88 103 ASN A C 1
ATOM 805 O O . ASN A 1 103 ? 12.877 -8.071 -0.790 1.00 96.88 103 ASN A O 1
ATOM 809 N N . GLU A 1 104 ? 11.032 -7.596 0.396 1.00 95.44 104 GLU A N 1
ATOM 810 C CA . GLU A 1 104 ? 10.486 -8.965 0.370 1.00 95.44 104 GLU A CA 1
ATOM 811 C C . GLU A 1 104 ? 10.038 -9.382 -1.039 1.00 95.44 104 GLU A C 1
ATOM 813 O O . GLU A 1 104 ? 1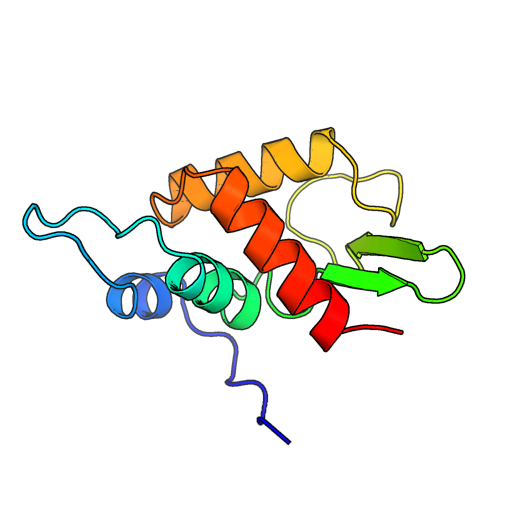0.239 -10.531 -1.426 1.00 95.44 104 GLU A O 1
ATOM 818 N N . ASN A 1 105 ? 9.507 -8.438 -1.821 1.00 94.19 105 ASN A N 1
ATOM 819 C CA . ASN A 1 105 ? 8.997 -8.654 -3.178 1.00 94.19 105 ASN A CA 1
ATOM 820 C C . ASN A 1 105 ? 10.005 -8.281 -4.278 1.00 94.19 105 ASN A C 1
ATOM 822 O O . ASN A 1 105 ? 9.606 -8.041 -5.415 1.00 94.19 105 ASN A O 1
ATOM 826 N N . LYS A 1 106 ? 11.294 -8.154 -3.945 1.00 93.06 106 LYS A N 1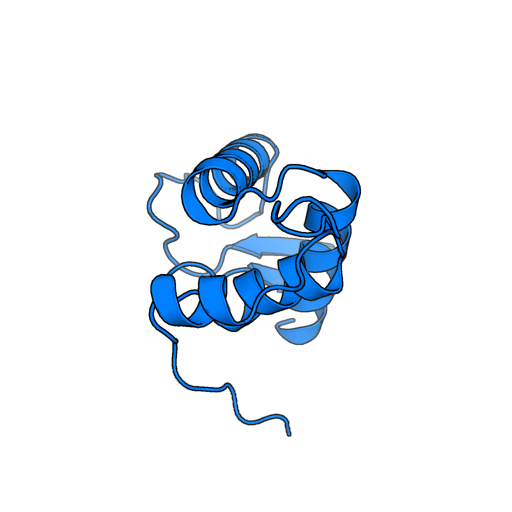
ATOM 827 C CA . LYS A 1 106 ? 12.311 -7.666 -4.884 1.00 93.06 106 LYS A CA 1
ATOM 828 C C . LYS A 1 106 ? 12.402 -8.507 -6.161 1.00 93.06 106 LYS A C 1
ATOM 830 O O . LYS A 1 106 ? 12.237 -9.729 -6.109 1.00 93.06 106 LYS A O 1
ATOM 835 N N . TYR A 1 107 ? 12.730 -7.849 -7.268 1.00 93.31 107 TYR A N 1
ATOM 836 C CA . TYR A 1 107 ? 12.894 -8.457 -8.588 1.00 93.31 107 TYR A CA 1
ATOM 837 C C . TYR A 1 107 ? 14.096 -7.879 -9.335 1.00 93.31 107 TYR A C 1
ATOM 839 O O . TYR A 1 107 ? 14.505 -6.737 -9.007 1.00 93.31 107 TYR A O 1
#

Secondary structure (DSSP, 8-state):
----PPPPPHHHHHHTS-B-TTSSBP--HHHHHHHHHH-TTTTTTEEEETTTTEEEE-S--SS--S-SB--HHHHHHHHHHHHHHH----HHHHHHHHHHHHHHT--

pLDDT: mean 92.52, std 11.38, range [37.69, 98.12]

Foldseek 3Di:
DPDQDAQDDLVVLLVPFDADPVRAGDQALVSLLSCQRRHPLRNLQWAQEPVVRFIFRPDDRPDDDDDRGDDPVNLVVVQVCCCVRRVHNPSVSNVVSSVVSRHVNYD

Sequence (107 aa):
MNAMQPPQSIEEIKAGLETTEKGGVRQSIRNCLTVFQRDPLLSGAIAYNILTDRKDIIKPIGFHRESTALNDTDMKYLLLYLEETYGLTNEKKIDNAIGIVANENKY